Protein AF-A0A0P9D2R5-F1 (afdb_monomer_lite)

Radius of gyration: 18.17 Å; chains: 1; bounding box: 31×25×68 Å

Sequence (79 aa):
MLAEQNTAAKHERVKVLVKCQSCGQRFIMRGVPNKEGDIETGFKRCMCGNADVEITAVERSVPNRLGYRLKNNDDSEVI

Foldseek 3Di:
DDDPDPPPPPQDWFWKWKAFPPPRDIDIATFGQDPVGDTHGVQQADPVGHRDIDIDGDPDPPPPPDPPPPPPVDDDDDD

Structure (mmCIF, N/CA/C/O backbone):
data_AF-A0A0P9D2R5-F1
#
_entry.id   AF-A0A0P9D2R5-F1
#
loop_
_atom_site.group_PDB
_atom_site.id
_atom_site.type_symbol
_atom_site.label_atom_id
_atom_site.label_alt_id
_atom_site.label_comp_id
_atom_site.label_asym_id
_atom_site.label_entity_id
_atom_site.label_seq_id
_atom_site.pdbx_PDB_ins_code
_atom_site.Cartn_x
_atom_site.Cartn_y
_atom_site.Cartn_z
_atom_site.occupancy
_atom_site.B_iso_or_equiv
_atom_site.auth_seq_id
_atom_site.auth_comp_id
_atom_site.auth_asym_id
_atom_site.auth_atom_id
_atom_site.pdbx_PDB_model_num
ATOM 1 N N . MET A 1 1 ? 13.267 -16.743 -39.091 1.00 45.06 1 MET A N 1
ATOM 2 C CA . MET A 1 1 ? 13.081 -16.994 -37.647 1.00 45.06 1 MET A CA 1
ATOM 3 C C . MET A 1 1 ? 12.944 -15.643 -36.964 1.00 45.06 1 MET A C 1
ATOM 5 O O . MET A 1 1 ? 13.947 -14.960 -36.820 1.00 45.06 1 MET A O 1
ATOM 9 N N . LEU A 1 2 ? 11.722 -15.206 -36.655 1.00 45.81 2 LEU A N 1
ATOM 10 C CA . LEU A 1 2 ? 11.487 -13.994 -35.863 1.00 45.81 2 LEU A CA 1
ATOM 11 C C . LEU A 1 2 ? 11.162 -14.461 -34.445 1.00 45.81 2 LEU A C 1
ATOM 13 O O . LEU A 1 2 ? 10.163 -15.142 -34.245 1.00 45.81 2 LEU A O 1
ATOM 17 N N . ALA A 1 3 ? 12.054 -14.184 -33.497 1.00 50.00 3 ALA A N 1
ATOM 18 C CA . ALA A 1 3 ? 11.810 -14.451 -32.088 1.00 50.00 3 ALA A CA 1
ATOM 19 C C . ALA A 1 3 ? 11.021 -13.272 -31.502 1.00 50.00 3 ALA A C 1
ATOM 21 O O . ALA A 1 3 ? 11.506 -12.141 -31.499 1.00 50.00 3 ALA A O 1
ATOM 22 N N . GLU A 1 4 ? 9.807 -13.547 -31.027 1.00 61.31 4 GLU A N 1
ATOM 23 C CA . GLU A 1 4 ? 8.998 -12.642 -30.210 1.00 61.31 4 GLU A CA 1
ATOM 24 C C . GLU A 1 4 ? 9.775 -12.251 -28.950 1.00 61.31 4 GLU A C 1
ATOM 26 O O . GLU A 1 4 ? 9.982 -13.051 -28.036 1.00 61.31 4 GLU A O 1
ATOM 31 N N . GLN A 1 5 ? 10.234 -11.002 -28.900 1.00 60.09 5 GLN A N 1
ATOM 32 C CA . GLN A 1 5 ? 10.818 -10.444 -27.692 1.00 60.09 5 GLN A CA 1
ATOM 33 C C . GLN A 1 5 ? 9.686 -10.018 -26.759 1.00 60.09 5 GLN A C 1
ATOM 35 O O . GLN A 1 5 ? 9.138 -8.925 -26.871 1.00 60.09 5 GLN A O 1
ATOM 40 N N . ASN A 1 6 ? 9.336 -10.915 -25.837 1.00 62.41 6 ASN A N 1
ATOM 41 C CA . ASN A 1 6 ? 8.458 -10.645 -24.705 1.00 62.41 6 ASN A CA 1
ATOM 42 C C . ASN A 1 6 ? 9.152 -9.665 -23.739 1.00 62.41 6 ASN A C 1
ATOM 44 O O . ASN A 1 6 ? 9.803 -10.062 -22.771 1.00 62.41 6 ASN A O 1
ATOM 48 N N . THR A 1 7 ? 9.057 -8.370 -24.027 1.00 57.31 7 THR A N 1
ATOM 49 C CA . THR A 1 7 ? 9.500 -7.295 -23.137 1.00 57.31 7 THR A CA 1
ATOM 50 C C . THR A 1 7 ? 8.420 -7.021 -22.099 1.00 57.31 7 THR A C 1
ATOM 52 O O . THR A 1 7 ? 7.735 -5.999 -22.117 1.00 57.31 7 THR A O 1
ATOM 55 N N . ALA A 1 8 ? 8.301 -7.926 -21.126 1.00 55.19 8 ALA A N 1
ATOM 56 C CA . ALA A 1 8 ? 7.750 -7.566 -19.830 1.00 55.19 8 ALA A CA 1
ATOM 57 C C . ALA A 1 8 ? 8.689 -6.515 -19.220 1.00 55.19 8 ALA A C 1
ATOM 59 O O . ALA A 1 8 ? 9.679 -6.852 -18.567 1.00 55.19 8 ALA A O 1
ATOM 60 N N . ALA A 1 9 ? 8.422 -5.237 -19.501 1.00 55.69 9 ALA A N 1
ATOM 61 C CA . ALA A 1 9 ? 9.069 -4.119 -18.840 1.00 55.69 9 ALA A CA 1
ATOM 62 C C . ALA A 1 9 ? 8.892 -4.343 -17.338 1.00 55.69 9 ALA A C 1
ATOM 64 O O . ALA A 1 9 ? 7.796 -4.239 -16.788 1.00 55.69 9 ALA A O 1
ATOM 65 N N . LYS A 1 10 ? 9.961 -4.777 -16.679 1.00 58.25 10 LYS A N 1
ATOM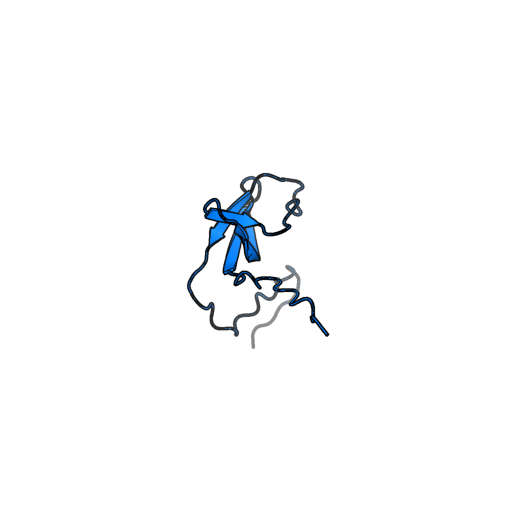 66 C CA . LYS A 1 10 ? 9.950 -5.071 -15.256 1.00 58.25 10 LYS A CA 1
ATOM 67 C C . LYS A 1 10 ? 9.940 -3.722 -14.548 1.00 58.25 10 LYS A C 1
ATOM 69 O O . LYS A 1 10 ? 11.005 -3.190 -14.257 1.00 58.25 10 LYS A O 1
ATOM 74 N N . HIS A 1 11 ? 8.753 -3.151 -14.339 1.00 70.00 11 HIS A N 1
ATOM 75 C CA . H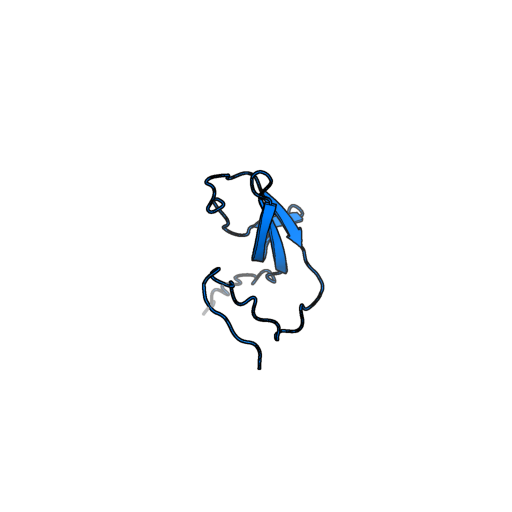IS A 1 11 ? 8.602 -1.915 -13.574 1.00 70.00 11 HIS A CA 1
ATOM 76 C C . HIS A 1 11 ? 9.334 -2.091 -12.238 1.00 70.00 11 HIS A C 1
ATOM 78 O O . HIS A 1 11 ? 9.128 -3.089 -11.531 1.00 70.00 11 HIS A O 1
ATOM 84 N N . GLU A 1 12 ? 10.240 -1.164 -11.927 1.00 85.75 12 GLU A N 1
ATOM 85 C CA . GLU A 1 12 ? 11.003 -1.223 -10.690 1.00 85.75 12 GLU A CA 1
ATOM 86 C C . GLU A 1 12 ? 10.039 -1.088 -9.510 1.00 85.75 12 GLU A C 1
ATOM 88 O O . GLU A 1 12 ? 9.266 -0.136 -9.406 1.00 85.75 12 GLU A O 1
ATOM 93 N N . ARG A 1 13 ? 10.032 -2.100 -8.638 1.00 88.81 13 ARG A N 1
ATOM 94 C CA . ARG A 1 13 ? 9.148 -2.111 -7.475 1.00 88.81 13 ARG A CA 1
ATOM 95 C C . ARG A 1 13 ? 9.708 -1.188 -6.407 1.00 88.81 13 ARG A C 1
ATOM 97 O O . ARG A 1 13 ? 10.837 -1.387 -5.959 1.00 88.81 13 ARG A O 1
ATOM 104 N N . VAL A 1 14 ? 8.880 -0.277 -5.920 1.00 90.62 14 VAL A N 1
ATOM 105 C CA . VAL A 1 14 ? 9.247 0.674 -4.870 1.00 90.62 14 VAL A CA 1
ATOM 106 C C . VAL A 1 14 ? 8.799 0.172 -3.504 1.00 90.62 14 VAL A C 1
ATOM 108 O O . VAL A 1 14 ? 7.781 -0.513 -3.370 1.00 90.62 14 VAL A O 1
ATOM 111 N N . LYS A 1 15 ? 9.576 0.485 -2.467 1.00 91.81 15 LYS A N 1
ATOM 112 C CA . LYS A 1 15 ? 9.191 0.210 -1.082 1.00 91.81 15 LYS A CA 1
ATOM 113 C C . LYS A 1 15 ? 8.147 1.240 -0.657 1.00 91.81 15 LYS A C 1
ATOM 115 O O . LYS A 1 15 ? 8.336 2.432 -0.880 1.00 91.81 15 LYS A O 1
ATOM 120 N N . VAL A 1 16 ? 7.078 0.784 -0.020 1.00 92.75 16 VAL A N 1
ATOM 121 C CA . VAL A 1 16 ? 5.988 1.640 0.455 1.00 92.75 16 VAL A CA 1
ATOM 122 C C . VAL A 1 16 ? 5.657 1.374 1.914 1.00 92.75 16 VAL A C 1
ATOM 124 O O . VAL A 1 16 ? 5.854 0.263 2.418 1.00 92.75 16 VAL A O 1
ATOM 127 N N . LEU A 1 17 ? 5.128 2.401 2.568 1.00 94.19 17 LEU A N 1
ATOM 128 C CA . LEU A 1 17 ? 4.436 2.328 3.844 1.00 94.19 17 LEU A CA 1
ATOM 129 C C . LEU A 1 17 ? 2.930 2.419 3.578 1.00 94.19 17 LEU A C 1
ATOM 131 O O . LEU A 1 17 ? 2.480 3.376 2.957 1.00 94.19 17 LEU A O 1
ATOM 135 N N . VAL A 1 18 ? 2.168 1.442 4.058 1.00 94.81 18 VAL A N 1
ATOM 136 C CA . VAL A 1 18 ? 0.701 1.460 4.054 1.00 94.81 18 VAL A CA 1
ATOM 137 C C . VAL A 1 18 ? 0.227 1.725 5.477 1.00 94.81 18 VAL A C 1
ATOM 139 O O . VAL A 1 18 ? 0.561 0.956 6.382 1.00 94.81 18 VAL A O 1
ATOM 142 N N . LYS A 1 19 ? -0.533 2.798 5.696 1.00 95.56 19 LYS A N 1
ATOM 143 C CA . LYS A 1 19 ? -1.091 3.177 7.000 1.00 95.56 19 LYS A CA 1
ATOM 144 C C . LYS A 1 19 ? -2.614 3.076 6.962 1.00 95.56 19 LYS A C 1
ATOM 146 O O . LYS A 1 19 ? -3.263 3.717 6.146 1.00 95.56 19 LYS A O 1
ATOM 151 N N . CYS A 1 20 ? -3.194 2.301 7.873 1.00 96.69 20 CYS A N 1
ATOM 152 C CA . CYS A 1 20 ? -4.644 2.236 8.026 1.00 96.69 20 CYS A CA 1
ATOM 153 C C . CYS A 1 20 ? -5.183 3.500 8.704 1.00 96.69 20 CYS A C 1
ATOM 155 O O . CYS A 1 20 ? -4.742 3.825 9.808 1.00 96.69 20 CYS A O 1
ATOM 157 N N . GLN A 1 21 ? -6.192 4.145 8.112 1.00 96.38 21 GLN A N 1
ATOM 158 C CA . GLN A 1 21 ? -6.792 5.351 8.698 1.00 96.38 21 GLN A CA 1
ATOM 159 C C . GLN A 1 21 ? -7.705 5.064 9.900 1.00 96.38 21 GLN A C 1
ATOM 161 O O . GLN A 1 21 ? -7.870 5.918 10.761 1.00 96.38 21 GLN A O 1
ATOM 166 N N . SER A 1 22 ? -8.243 3.844 10.014 1.00 97.44 22 SER A N 1
ATOM 167 C CA . SER A 1 22 ? -9.077 3.451 11.161 1.00 97.44 22 SER A CA 1
ATOM 168 C C . SER A 1 22 ? -8.276 3.078 12.422 1.00 97.44 22 SER A C 1
ATOM 170 O O . SER A 1 22 ? -8.516 3.638 13.485 1.00 97.44 22 SER A O 1
ATOM 172 N N . CYS A 1 23 ? -7.316 2.145 12.334 1.00 97.19 23 CYS A N 1
ATOM 173 C CA . CYS A 1 23 ? -6.583 1.641 13.509 1.00 97.19 23 CYS A CA 1
ATOM 174 C C . CYS A 1 23 ? -5.127 2.127 13.617 1.00 97.19 23 CYS A C 1
ATOM 176 O O . CYS A 1 23 ? -4.434 1.784 14.571 1.00 97.19 23 CYS A O 1
ATOM 178 N N . GLY A 1 24 ? -4.616 2.860 12.623 1.00 95.81 24 GLY A N 1
ATOM 179 C CA . GLY A 1 24 ? -3.239 3.362 12.618 1.00 95.81 24 GLY A CA 1
ATOM 180 C C . GLY A 1 24 ? -2.147 2.316 12.355 1.00 95.81 24 GLY A C 1
ATOM 181 O O . GLY A 1 24 ? -0.968 2.679 12.366 1.00 95.81 24 GLY A O 1
ATOM 182 N N . GLN A 1 25 ? -2.496 1.045 12.100 1.00 94.69 25 GLN A N 1
ATOM 183 C CA . GLN A 1 25 ? -1.522 -0.002 11.762 1.00 94.69 25 GLN A CA 1
ATOM 184 C C . GLN A 1 25 ? -0.716 0.363 10.513 1.00 94.69 25 GLN A C 1
ATOM 186 O O . GLN A 1 25 ? -1.242 0.945 9.563 1.00 94.69 25 GLN A O 1
ATOM 191 N N . ARG A 1 26 ? 0.568 -0.006 10.529 1.00 93.88 26 ARG A N 1
ATOM 192 C CA . ARG A 1 26 ? 1.545 0.319 9.489 1.00 93.88 26 ARG A CA 1
ATOM 193 C C . ARG A 1 26 ? 2.132 -0.958 8.904 1.00 93.88 26 ARG A C 1
ATOM 195 O O . ARG A 1 26 ? 2.613 -1.806 9.652 1.00 93.88 26 ARG A O 1
ATOM 202 N N . PHE A 1 27 ? 2.146 -1.062 7.581 1.00 92.38 27 PHE A N 1
ATOM 203 C CA . PHE A 1 27 ? 2.700 -2.193 6.841 1.00 92.38 27 PHE A CA 1
ATOM 204 C C . PHE A 1 27 ? 3.775 -1.693 5.883 1.00 92.38 27 PHE A C 1
ATOM 206 O O . PHE A 1 27 ? 3.598 -0.672 5.227 1.00 92.38 27 PHE A O 1
ATOM 213 N N . ILE A 1 28 ? 4.894 -2.407 5.793 1.00 91.25 28 ILE A N 1
ATOM 214 C CA . ILE A 1 28 ? 5.952 -2.108 4.826 1.00 91.25 28 ILE A CA 1
ATOM 215 C C . ILE A 1 28 ? 5.920 -3.192 3.758 1.00 91.25 28 ILE A C 1
ATOM 217 O O . ILE A 1 28 ? 6.108 -4.367 4.068 1.00 91.25 28 ILE A O 1
ATOM 221 N N . MET A 1 29 ? 5.712 -2.804 2.503 1.00 92.81 29 MET A N 1
ATOM 222 C CA . MET A 1 29 ? 5.671 -3.742 1.381 1.00 92.81 29 MET A CA 1
ATOM 223 C C . MET A 1 29 ? 6.273 -3.134 0.115 1.00 92.81 29 MET A C 1
ATOM 225 O O . MET A 1 29 ? 6.877 -2.061 0.155 1.00 92.81 29 MET A O 1
ATOM 229 N N . ARG A 1 30 ? 6.183 -3.855 -1.003 1.00 92.12 30 ARG A N 1
ATOM 230 C CA . ARG A 1 30 ? 6.627 -3.377 -2.313 1.00 92.12 30 ARG A CA 1
ATOM 231 C C . ARG A 1 30 ? 5.420 -3.188 -3.217 1.00 92.12 30 ARG A C 1
ATOM 233 O O . ARG A 1 30 ? 4.592 -4.092 -3.289 1.00 92.12 30 ARG A O 1
ATOM 240 N N . GLY A 1 31 ? 5.363 -2.056 -3.904 1.00 91.38 31 GLY A N 1
ATOM 241 C CA . GLY A 1 31 ? 4.344 -1.762 -4.904 1.00 91.38 31 GLY A CA 1
ATOM 242 C C . GLY A 1 31 ? 4.947 -1.488 -6.276 1.00 91.38 31 GLY A C 1
ATOM 243 O O . GLY A 1 31 ? 6.163 -1.320 -6.409 1.00 91.38 31 GLY A O 1
ATOM 244 N N . VAL A 1 32 ? 4.097 -1.488 -7.295 1.00 92.50 32 VAL A N 1
ATOM 245 C CA . VAL A 1 32 ? 4.458 -1.178 -8.678 1.00 92.50 32 VAL A CA 1
ATOM 246 C C . VAL A 1 32 ? 3.934 0.221 -8.998 1.00 92.50 32 VAL A C 1
ATOM 248 O O . VAL A 1 32 ? 2.726 0.425 -8.896 1.00 92.50 32 VAL A O 1
ATOM 251 N N . PRO A 1 33 ? 4.799 1.183 -9.356 1.00 90.81 33 PRO A N 1
ATOM 252 C CA . PRO A 1 33 ? 4.327 2.468 -9.843 1.00 90.81 33 PRO A CA 1
ATOM 253 C C . PRO A 1 33 ? 3.639 2.284 -11.203 1.00 90.81 33 PRO A C 1
ATOM 255 O O . PRO A 1 33 ? 4.172 1.607 -12.098 1.00 90.81 33 PRO A O 1
ATOM 258 N N . ASN A 1 34 ? 2.454 2.869 -11.350 1.00 87.81 34 ASN A N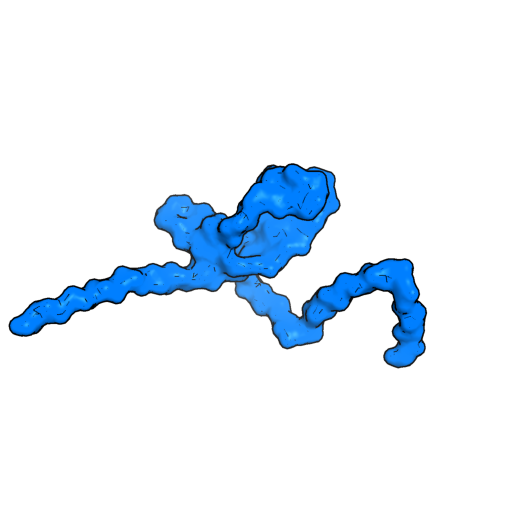 1
ATOM 259 C CA . ASN A 1 34 ? 1.740 2.930 -12.620 1.00 87.81 34 ASN A CA 1
ATOM 260 C C . ASN A 1 34 ? 2.207 4.157 -13.438 1.00 87.81 34 ASN A C 1
ATOM 262 O O . ASN A 1 34 ? 3.067 4.930 -13.014 1.00 87.81 34 ASN A O 1
ATOM 266 N N . LYS A 1 35 ? 1.663 4.326 -14.647 1.00 86.19 35 LYS A N 1
ATOM 267 C CA . LYS A 1 35 ? 1.996 5.465 -15.525 1.00 86.19 35 LYS A CA 1
ATOM 268 C C . LYS A 1 35 ? 1.380 6.794 -15.060 1.00 86.19 35 LYS A C 1
ATOM 270 O O . LYS A 1 35 ? 1.792 7.838 -15.549 1.00 86.19 35 LYS A O 1
ATOM 275 N N . GLU A 1 36 ? 0.405 6.742 -14.158 1.00 87.88 36 GLU A N 1
ATOM 276 C CA . GLU A 1 36 ? -0.343 7.893 -13.635 1.00 87.88 36 GLU A CA 1
ATOM 277 C C . GLU A 1 36 ? 0.310 8.477 -12.367 1.00 87.88 36 GLU A C 1
ATOM 279 O O . GLU A 1 36 ? 0.007 9.601 -11.979 1.00 87.88 36 GLU A O 1
ATOM 284 N N . GLY A 1 37 ? 1.269 7.757 -11.774 1.00 84.06 37 GLY A N 1
ATOM 285 C CA . GLY A 1 37 ? 1.996 8.155 -10.568 1.00 84.06 37 GLY A CA 1
ATOM 286 C C . GLY A 1 37 ? 1.512 7.470 -9.287 1.00 84.06 37 GLY A C 1
ATOM 287 O O . GLY A 1 37 ? 2.127 7.664 -8.238 1.00 84.06 37 GLY A O 1
ATOM 288 N N . ASP A 1 38 ? 0.473 6.633 -9.353 1.00 89.31 38 ASP A N 1
ATOM 289 C CA . ASP A 1 38 ? 0.025 5.819 -8.222 1.00 89.31 38 ASP A CA 1
ATOM 290 C C . ASP A 1 38 ? 0.886 4.569 -8.039 1.00 89.31 38 ASP A C 1
ATOM 292 O O . ASP A 1 38 ? 1.630 4.142 -8.926 1.00 89.31 38 ASP A O 1
ATOM 296 N N . ILE A 1 39 ? 0.752 3.939 -6.869 1.00 91.44 39 ILE A N 1
ATOM 297 C CA . ILE A 1 39 ? 1.487 2.725 -6.518 1.00 91.44 39 ILE A CA 1
ATOM 298 C C . ILE A 1 39 ? 0.513 1.588 -6.216 1.00 91.44 39 ILE A C 1
ATOM 300 O O . ILE A 1 39 ? -0.168 1.579 -5.189 1.00 91.44 39 ILE A O 1
ATOM 304 N N . GLU A 1 40 ? 0.515 0.568 -7.069 1.00 91.94 40 GLU A N 1
ATOM 305 C CA . GLU A 1 40 ? -0.273 -0.645 -6.872 1.00 91.94 40 GLU A CA 1
ATOM 306 C C . GLU A 1 40 ? 0.439 -1.595 -5.899 1.00 91.94 40 GLU A C 1
ATOM 308 O O . GLU A 1 40 ? 1.551 -2.062 -6.155 1.00 91.94 40 GLU A O 1
ATOM 313 N N . THR A 1 41 ? -0.194 -1.900 -4.762 1.00 90.75 41 THR A N 1
ATOM 314 C CA . THR A 1 41 ? 0.417 -2.692 -3.671 1.00 90.75 41 THR A CA 1
ATOM 315 C C . THR A 1 41 ? -0.238 -4.056 -3.450 1.00 90.75 41 THR A C 1
ATOM 317 O O . THR A 1 41 ? 0.286 -4.876 -2.698 1.00 90.75 41 THR A O 1
ATOM 320 N N . GLY A 1 42 ? -1.394 -4.320 -4.071 1.00 91.44 42 GLY A N 1
ATOM 321 C CA . GLY A 1 42 ? -2.206 -5.517 -3.814 1.00 91.44 42 GLY A CA 1
ATOM 322 C C . GLY A 1 42 ? -2.814 -5.579 -2.403 1.00 91.44 42 GLY A C 1
ATOM 323 O O . GLY A 1 42 ? -3.448 -6.577 -2.053 1.00 91.44 42 GLY A O 1
ATOM 324 N N . PHE A 1 43 ? -2.638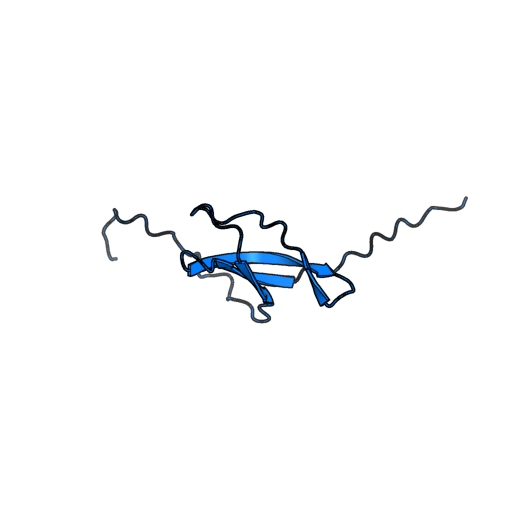 -4.535 -1.586 1.00 93.75 43 PHE A N 1
ATOM 325 C CA . PHE A 1 43 ? -3.211 -4.444 -0.250 1.00 93.75 43 PHE A CA 1
ATOM 326 C C . PHE A 1 43 ? -4.726 -4.241 -0.345 1.00 93.75 43 PHE A C 1
ATOM 328 O O . PHE A 1 43 ? -5.191 -3.208 -0.814 1.00 93.75 43 PHE A O 1
ATOM 335 N N . LYS A 1 44 ? -5.508 -5.235 0.091 1.00 93.00 44 LYS A N 1
ATOM 336 C CA . LYS A 1 44 ? -6.977 -5.191 -0.017 1.00 93.00 44 LYS A CA 1
ATOM 337 C C . LYS A 1 44 ? -7.666 -4.603 1.213 1.00 93.00 44 LYS A C 1
ATOM 339 O O . LYS A 1 44 ? -8.696 -3.950 1.082 1.00 93.00 44 LYS A O 1
ATOM 344 N N . ARG A 1 45 ? -7.173 -4.927 2.413 1.00 95.19 45 ARG A N 1
ATOM 345 C CA . ARG A 1 45 ? -7.824 -4.585 3.685 1.00 95.19 45 ARG A CA 1
ATOM 346 C C . ARG A 1 45 ? -6.873 -4.765 4.863 1.00 95.19 45 ARG A C 1
ATOM 348 O O . ARG A 1 45 ? -6.069 -5.694 4.877 1.00 95.19 45 ARG A O 1
ATOM 355 N N . CYS A 1 46 ? -7.013 -3.908 5.867 1.00 95.88 46 CYS A N 1
ATOM 356 C CA . CYS A 1 46 ? -6.363 -4.042 7.162 1.00 95.88 46 CYS A CA 1
ATOM 357 C C . CYS A 1 46 ? -6.988 -5.174 7.998 1.00 95.88 46 CYS A C 1
ATOM 359 O O . CYS A 1 46 ? -8.158 -5.516 7.829 1.00 95.88 46 CYS A O 1
ATOM 361 N N . MET A 1 47 ? -6.235 -5.722 8.956 1.00 92.94 47 MET A N 1
ATOM 362 C CA . MET A 1 47 ? -6.727 -6.766 9.867 1.00 92.94 47 MET A CA 1
ATOM 363 C C . MET A 1 47 ? -7.882 -6.291 10.761 1.00 92.94 47 MET A C 1
ATOM 365 O O . MET A 1 47 ? -8.680 -7.109 11.199 1.00 92.94 47 MET A O 1
ATOM 369 N N . CYS A 1 48 ? -8.023 -4.979 10.986 1.00 95.44 48 CYS A N 1
ATOM 370 C CA . CYS A 1 48 ? -9.186 -4.410 11.676 1.00 95.44 48 CYS A CA 1
ATOM 371 C C . CYS A 1 48 ? -10.464 -4.374 10.817 1.00 95.44 48 CYS A C 1
ATOM 373 O O . CYS A 1 48 ? -11.504 -3.929 11.290 1.00 95.44 48 CYS A O 1
ATOM 375 N N . GLY A 1 49 ? -10.395 -4.791 9.548 1.00 95.56 49 GLY A N 1
ATOM 376 C CA . GLY A 1 49 ? -11.523 -4.781 8.618 1.00 95.56 49 GLY A CA 1
ATOM 377 C C . GLY A 1 49 ? -11.629 -3.523 7.747 1.00 95.56 49 GLY A C 1
ATOM 378 O O . GLY A 1 49 ? -12.398 -3.520 6.788 1.00 95.56 49 GLY A O 1
ATOM 379 N N . ASN A 1 50 ? -10.838 -2.480 8.012 1.00 95.06 50 ASN A N 1
ATOM 380 C CA . ASN A 1 50 ? -10.866 -1.248 7.225 1.00 95.06 50 ASN A CA 1
ATOM 381 C C . ASN A 1 50 ? -10.133 -1.396 5.879 1.00 95.06 50 ASN A C 1
ATOM 383 O O . ASN A 1 50 ? -9.025 -1.935 5.827 1.00 95.06 50 ASN A O 1
ATOM 387 N N . ALA A 1 51 ? -10.739 -0.900 4.799 1.00 94.25 51 ALA A N 1
ATOM 388 C CA . ALA A 1 51 ? -10.132 -0.874 3.465 1.00 94.25 51 ALA A CA 1
ATOM 389 C C . ALA A 1 51 ? -9.439 0.461 3.151 1.00 94.25 51 ALA A C 1
ATOM 391 O O . ALA A 1 51 ? -8.578 0.496 2.278 1.00 94.25 51 ALA A O 1
ATOM 392 N N . ASP A 1 52 ? -9.783 1.531 3.874 1.00 95.62 52 ASP A N 1
ATOM 393 C CA . ASP A 1 52 ? -9.223 2.857 3.634 1.00 95.62 52 ASP A CA 1
ATOM 394 C C . ASP A 1 52 ? -7.803 2.988 4.206 1.00 95.62 52 ASP A C 1
ATOM 396 O O . ASP A 1 52 ? -7.568 2.883 5.421 1.00 95.62 52 ASP A O 1
ATOM 400 N N . VAL A 1 53 ? -6.834 3.177 3.318 1.00 94.44 53 VAL A N 1
ATOM 401 C CA . VAL A 1 53 ? -5.416 3.219 3.663 1.00 94.44 53 VAL A CA 1
ATOM 402 C C . VAL A 1 53 ? -4.689 4.312 2.901 1.00 94.44 53 VAL A C 1
ATOM 404 O O . VAL A 1 53 ? -4.981 4.605 1.748 1.00 94.44 53 VAL A O 1
ATOM 407 N N . GLU A 1 54 ? -3.674 4.867 3.546 1.00 95.06 54 GLU A N 1
ATOM 408 C CA . GLU A 1 54 ? -2.727 5.801 2.951 1.00 95.06 54 GLU A CA 1
ATOM 409 C C . GLU A 1 54 ? -1.472 5.042 2.517 1.00 95.06 54 GLU A C 1
ATOM 411 O O . GLU A 1 54 ? -0.917 4.265 3.301 1.00 95.06 54 GLU A O 1
ATOM 416 N N . ILE A 1 55 ? -1.028 5.251 1.276 1.00 94.06 55 ILE A N 1
ATOM 417 C CA . ILE A 1 55 ? 0.157 4.606 0.700 1.00 94.06 55 ILE A CA 1
ATOM 418 C C . ILE A 1 55 ? 1.208 5.681 0.425 1.00 94.06 55 ILE A C 1
ATOM 420 O O . ILE A 1 55 ? 0.948 6.642 -0.292 1.00 94.06 55 ILE A O 1
ATOM 424 N N . THR A 1 56 ? 2.414 5.501 0.962 1.00 92.94 56 THR A N 1
ATOM 425 C CA . THR A 1 56 ? 3.527 6.445 0.786 1.00 92.94 56 THR A CA 1
ATOM 426 C C . THR A 1 56 ? 4.777 5.706 0.325 1.00 92.94 56 THR A C 1
ATOM 428 O O . THR A 1 56 ? 5.181 4.722 0.950 1.00 92.94 56 THR A O 1
ATOM 431 N N . ALA A 1 57 ? 5.425 6.178 -0.743 1.00 90.31 57 ALA A N 1
ATOM 432 C CA . ALA A 1 57 ? 6.747 5.689 -1.134 1.00 90.31 57 ALA A CA 1
ATOM 433 C C . ALA A 1 57 ? 7.778 6.012 -0.042 1.00 90.31 57 ALA A C 1
ATOM 435 O O . ALA A 1 57 ? 7.830 7.129 0.468 1.00 90.31 57 ALA A O 1
ATOM 436 N N . VAL A 1 58 ? 8.607 5.034 0.327 1.00 88.12 58 VAL A N 1
ATOM 437 C CA . VAL A 1 58 ? 9.672 5.219 1.321 1.00 88.12 58 VAL A CA 1
ATOM 438 C C . VAL A 1 58 ? 11.033 5.011 0.662 1.00 88.12 58 VAL A C 1
ATOM 440 O O . VAL A 1 58 ? 11.440 3.892 0.360 1.00 88.12 58 VAL A O 1
ATOM 443 N N . GLU A 1 59 ? 11.749 6.113 0.437 1.00 66.06 59 GLU A N 1
ATOM 444 C CA . GLU A 1 59 ? 13.014 6.134 -0.317 1.00 66.06 59 GLU A CA 1
ATOM 445 C C . GLU A 1 59 ? 14.205 5.560 0.459 1.00 66.06 59 GLU A C 1
ATOM 447 O O . GLU A 1 59 ? 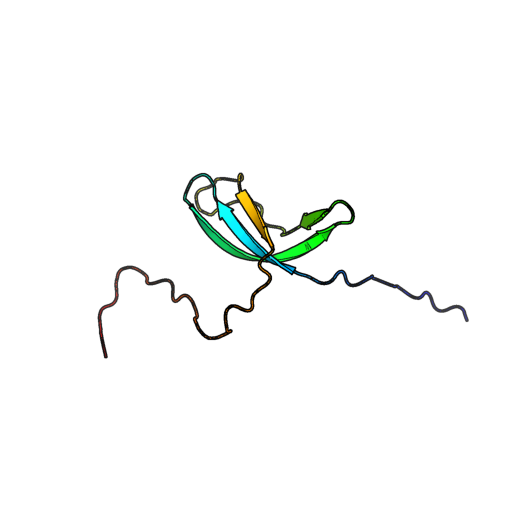15.210 5.166 -0.126 1.00 66.06 59 GLU A O 1
ATOM 452 N N . ARG A 1 60 ? 14.127 5.496 1.792 1.00 56.06 60 ARG A N 1
ATOM 453 C CA . ARG A 1 60 ? 15.288 5.141 2.612 1.00 56.06 60 ARG A CA 1
ATOM 454 C C . ARG A 1 60 ? 15.233 3.683 3.041 1.00 56.06 60 ARG A C 1
ATOM 456 O O . ARG A 1 60 ? 14.284 3.214 3.676 1.00 56.06 60 ARG A O 1
ATOM 463 N N . SER A 1 61 ? 16.307 2.974 2.712 1.00 45.34 61 SER A N 1
ATOM 464 C CA . SER A 1 61 ? 16.760 1.758 3.375 1.00 45.34 61 SER A CA 1
ATOM 465 C C . SER A 1 61 ? 16.544 1.876 4.885 1.00 45.34 61 SER A C 1
ATOM 467 O O . SER A 1 61 ? 17.347 2.477 5.590 1.00 45.34 61 SER A O 1
ATOM 469 N N . VAL A 1 62 ? 15.470 1.273 5.402 1.00 47.41 62 VAL A N 1
ATOM 470 C CA . VAL A 1 62 ? 15.524 0.776 6.778 1.00 47.41 62 VAL A CA 1
ATOM 471 C C . VAL A 1 62 ? 16.683 -0.214 6.726 1.00 47.41 62 VAL A C 1
ATOM 473 O O . VAL A 1 62 ? 16.571 -1.160 5.933 1.00 47.41 62 VAL A O 1
ATOM 476 N N . PRO A 1 63 ? 17.812 0.022 7.422 1.00 44.78 63 PRO A N 1
ATOM 477 C CA . PRO A 1 63 ? 18.891 -0.948 7.445 1.00 44.78 63 PRO A CA 1
ATOM 478 C C . PRO A 1 63 ? 18.255 -2.287 7.790 1.00 44.78 63 PRO A C 1
ATOM 480 O O . PRO A 1 63 ? 17.454 -2.389 8.721 1.00 44.78 63 PRO A O 1
ATOM 483 N N . ASN A 1 64 ? 18.518 -3.271 6.939 1.00 44.22 64 ASN A N 1
ATOM 484 C CA . ASN A 1 64 ? 17.926 -4.597 6.963 1.00 44.22 64 ASN A CA 1
ATOM 485 C C . ASN A 1 64 ? 18.431 -5.381 8.189 1.00 44.22 64 ASN A C 1
ATOM 487 O O . ASN A 1 64 ? 19.174 -6.351 8.051 1.00 44.22 64 ASN A O 1
ATOM 491 N N . ARG A 1 65 ? 18.147 -4.883 9.399 1.00 46.72 65 ARG A N 1
ATOM 492 C CA . ARG A 1 65 ? 18.589 -5.463 10.668 1.00 46.72 65 ARG A CA 1
ATOM 493 C C . ARG A 1 65 ? 17.825 -4.976 11.907 1.00 46.72 65 ARG A C 1
ATOM 495 O O . ARG A 1 65 ? 18.354 -5.034 13.006 1.00 46.72 65 ARG A O 1
ATOM 502 N N . LEU A 1 66 ? 16.578 -4.540 11.757 1.00 42.53 66 LEU A N 1
ATOM 503 C CA . LEU A 1 66 ? 15.633 -4.460 12.874 1.00 42.53 66 LEU A CA 1
ATOM 504 C C . LEU A 1 66 ? 14.362 -5.173 12.432 1.00 42.53 66 LEU A C 1
ATOM 506 O O . LEU A 1 66 ? 13.426 -4.572 11.906 1.00 42.53 66 LEU A O 1
ATOM 510 N N . GLY A 1 67 ? 14.382 -6.499 12.579 1.00 38.38 67 GLY A N 1
ATOM 511 C CA . GLY A 1 67 ? 13.157 -7.279 12.565 1.00 38.38 67 GLY A CA 1
ATOM 512 C C . GLY A 1 67 ? 12.249 -6.708 13.643 1.00 38.38 67 GLY A C 1
ATOM 513 O O . GLY A 1 67 ? 12.603 -6.699 14.820 1.00 38.38 67 GLY A O 1
ATOM 514 N N . TYR A 1 68 ? 11.095 -6.192 13.242 1.00 38.53 68 TYR A N 1
ATOM 515 C CA . TYR A 1 68 ? 10.003 -5.972 14.171 1.00 38.53 68 TYR A CA 1
ATOM 516 C C . TYR A 1 68 ? 9.579 -7.360 14.660 1.00 38.53 68 TYR A C 1
ATOM 518 O O . TYR A 1 68 ? 8.798 -8.064 14.026 1.00 38.53 68 TYR A O 1
ATOM 526 N N . ARG A 1 69 ? 10.158 -7.797 15.782 1.00 41.03 69 ARG A N 1
ATOM 527 C CA . ARG A 1 69 ? 9.573 -8.862 16.588 1.00 41.03 69 ARG A CA 1
ATOM 528 C C . ARG A 1 69 ? 8.244 -8.290 17.060 1.00 41.03 69 ARG A C 1
ATOM 530 O O . ARG A 1 69 ? 8.239 -7.343 17.844 1.00 41.03 69 ARG A O 1
ATOM 537 N N . LEU A 1 70 ? 7.135 -8.800 16.522 1.00 39.19 70 LEU A N 1
ATOM 538 C CA . LEU A 1 70 ? 5.828 -8.611 17.139 1.00 39.19 70 LEU A CA 1
ATOM 539 C C . LEU A 1 70 ? 5.998 -9.129 18.568 1.00 39.19 70 LEU A C 1
ATOM 541 O O . LEU A 1 70 ? 6.128 -10.334 18.778 1.00 39.19 70 LEU A O 1
ATOM 545 N N . LYS A 1 71 ? 6.147 -8.215 19.531 1.00 38.12 71 LYS A N 1
ATOM 546 C CA . LYS A 1 71 ? 6.066 -8.570 20.940 1.00 38.12 71 LYS A CA 1
ATOM 547 C C . LYS A 1 71 ? 4.615 -8.979 21.142 1.00 38.12 71 LYS A C 1
ATOM 549 O O . LYS A 1 71 ? 3.748 -8.123 21.293 1.00 38.12 71 LYS A O 1
ATOM 554 N N . ASN A 1 72 ? 4.350 -10.279 21.048 1.00 35.62 72 ASN A N 1
ATOM 555 C CA . ASN A 1 72 ? 3.209 -10.841 21.746 1.00 35.62 72 ASN A CA 1
ATOM 556 C C . ASN A 1 72 ? 3.388 -10.414 23.208 1.00 35.62 72 ASN A C 1
ATOM 558 O O . ASN A 1 72 ? 4.495 -10.514 23.742 1.00 35.62 72 ASN A O 1
ATOM 562 N N . ASN A 1 73 ? 2.353 -9.817 23.789 1.00 43.62 73 ASN A N 1
ATOM 563 C CA . ASN A 1 73 ? 2.362 -9.255 25.139 1.00 43.62 73 ASN A CA 1
ATOM 564 C C . ASN A 1 73 ? 2.403 -10.353 26.218 1.00 43.62 73 ASN A C 1
ATOM 566 O O . ASN A 1 73 ? 1.583 -10.313 27.120 1.00 43.62 73 ASN A O 1
ATOM 570 N N . ASP A 1 74 ? 3.324 -11.317 26.141 1.00 51.62 74 ASP A N 1
ATOM 571 C CA . ASP A 1 74 ? 3.362 -12.414 27.116 1.00 51.62 74 ASP A CA 1
ATOM 572 C C . ASP A 1 74 ? 4.731 -13.047 27.406 1.00 51.62 74 ASP A C 1
ATOM 574 O O . ASP A 1 74 ? 4.749 -14.054 28.091 1.00 51.62 74 ASP A O 1
ATOM 578 N N . ASP A 1 75 ? 5.883 -12.484 27.010 1.00 41.75 75 ASP A N 1
ATOM 579 C CA . ASP A 1 75 ? 7.162 -13.076 27.451 1.00 41.75 75 ASP A CA 1
ATOM 580 C C . ASP A 1 75 ? 8.236 -12.054 27.852 1.00 41.75 75 ASP A C 1
ATOM 582 O O . ASP A 1 75 ? 8.736 -11.244 27.064 1.00 41.75 75 ASP A O 1
ATOM 586 N N . SER A 1 76 ? 8.535 -12.150 29.141 1.00 45.69 76 SER A N 1
ATOM 587 C CA . SER A 1 76 ? 9.581 -11.579 29.982 1.00 45.69 76 SER A CA 1
ATOM 588 C C . SER A 1 76 ? 11.022 -11.780 29.472 1.00 45.69 76 SER A C 1
ATOM 590 O O . SER A 1 76 ? 11.284 -12.648 28.649 1.00 45.69 76 SER A O 1
ATOM 592 N N . GLU A 1 77 ? 11.941 -11.017 30.092 1.00 45.28 77 GLU A N 1
ATOM 593 C CA . GLU A 1 77 ? 13.425 -11.112 30.080 1.00 45.28 77 GLU A CA 1
ATOM 594 C C . GLU A 1 77 ? 14.107 -10.491 28.840 1.00 45.28 77 GLU A C 1
ATOM 596 O O . GLU A 1 77 ? 13.914 -10.916 27.707 1.00 45.28 77 GLU A O 1
ATOM 601 N N . VAL A 1 78 ? 14.821 -9.354 28.908 1.00 35.84 78 VAL A N 1
ATOM 602 C CA . VAL A 1 78 ? 15.946 -8.929 29.776 1.00 35.84 78 VAL A CA 1
ATOM 603 C C . VAL A 1 78 ? 17.031 -9.990 29.895 1.00 35.84 78 VAL A C 1
ATOM 605 O O . VAL A 1 78 ? 17.047 -10.712 30.881 1.00 35.84 78 VAL A O 1
ATOM 608 N N . ILE A 1 79 ? 17.958 -9.995 28.928 1.00 36.28 79 ILE A N 1
ATOM 609 C CA . ILE A 1 79 ? 19.406 -10.144 29.153 1.00 36.28 79 ILE A CA 1
ATOM 610 C C . ILE A 1 79 ? 20.141 -9.324 28.088 1.00 36.28 79 ILE A C 1
ATOM 612 O 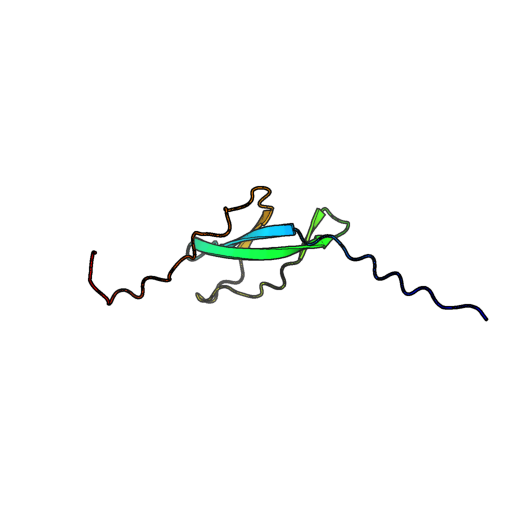O . ILE A 1 79 ? 19.778 -9.463 26.896 1.00 36.28 79 ILE A O 1
#

Secondary structure (DSSP, 8-state):
----------PPPEEEEEEETTT--EEEEEEEE-TTS-EE------TTS---EEEEE--S---TT-------TT-----

Organism: NCBI:txid471514

pLDDT: mean 74.65, std 22.65, range [35.62, 97.44]